Protein AF-A0A935Y9Y2-F1 (afdb_monomer_lite)

Radius of gyration: 14.35 Å; chains: 1; bounding box: 49×26×29 Å

Sequence (90 aa):
MRRLLLTLVILIVAFIWAPQVLESATSSCDALEQKTIAQEAGSNDLASSLVQNLSGGAVAEQAMKDRHPNLPAAVSCSLEYWKSTVGMKD

Structure (mmCIF, N/CA/C/O backbone):
data_AF-A0A935Y9Y2-F1
#
_entry.id   AF-A0A935Y9Y2-F1
#
loop_
_atom_site.group_PDB
_atom_site.id
_atom_site.type_symbol
_atom_site.label_atom_id
_atom_site.label_alt_id
_atom_site.label_comp_id
_atom_site.label_asym_id
_atom_site.label_entity_id
_atom_site.label_seq_id
_atom_site.pdbx_PDB_ins_code
_atom_site.Cartn_x
_atom_site.Cartn_y
_atom_site.Cartn_z
_atom_site.occupancy
_atom_site.B_iso_or_equiv
_atom_site.auth_seq_id
_atom_site.auth_comp_id
_atom_site.auth_asym_id
_atom_site.auth_atom_id
_atom_site.pdbx_PDB_model_num
ATOM 1 N N . MET A 1 1 ? -30.134 7.286 -14.195 1.00 66.25 1 MET A N 1
ATOM 2 C CA . MET A 1 1 ? -29.636 6.578 -12.990 1.00 66.25 1 MET A CA 1
ATOM 3 C C . MET A 1 1 ? -28.686 5.425 -13.324 1.00 66.25 1 MET A C 1
ATOM 5 O O . MET A 1 1 ? -27.549 5.484 -12.889 1.00 66.25 1 MET A O 1
ATOM 9 N N . ARG A 1 2 ? -29.063 4.440 -14.160 1.00 85.00 2 ARG A N 1
ATOM 10 C CA . ARG A 1 2 ? -28.185 3.296 -14.519 1.00 85.00 2 ARG A CA 1
ATOM 11 C C . ARG A 1 2 ? -26.837 3.684 -15.152 1.00 85.00 2 ARG A C 1
ATOM 13 O O . ARG A 1 2 ? -25.816 3.121 -14.788 1.00 85.00 2 ARG A O 1
ATOM 20 N N . ARG A 1 3 ? -26.823 4.671 -16.058 1.00 86.88 3 ARG A N 1
ATOM 21 C CA . ARG A 1 3 ? -25.576 5.189 -16.660 1.00 86.88 3 ARG A CA 1
ATOM 22 C C . ARG A 1 3 ? -24.678 5.885 -15.632 1.00 86.88 3 ARG A C 1
ATOM 24 O O . ARG A 1 3 ? -23.483 5.654 -15.649 1.00 86.88 3 ARG A O 1
ATOM 31 N N . LEU A 1 4 ? -25.282 6.646 -14.717 1.00 87.94 4 LEU A N 1
ATOM 32 C CA . LEU A 1 4 ? -24.601 7.359 -13.630 1.00 87.94 4 LEU A CA 1
ATOM 33 C C . LEU A 1 4 ? -23.921 6.391 -12.648 1.00 87.94 4 LEU A C 1
ATOM 35 O O . LEU A 1 4 ? -22.754 6.573 -12.318 1.00 87.94 4 LEU A O 1
ATOM 39 N N . LEU A 1 5 ? -24.627 5.325 -12.255 1.00 87.25 5 LEU A N 1
ATOM 40 C CA . LEU A 1 5 ? -24.080 4.238 -11.436 1.00 87.25 5 LEU A CA 1
ATOM 41 C C . LEU A 1 5 ? -22.895 3.541 -12.113 1.00 87.25 5 LEU A C 1
ATOM 43 O O . LEU A 1 5 ? -21.873 3.328 -11.473 1.00 87.25 5 LEU A O 1
ATOM 47 N N . LEU A 1 6 ? -23.000 3.235 -13.410 1.00 89.69 6 LEU A N 1
ATOM 48 C CA . LEU A 1 6 ? -21.902 2.616 -14.159 1.00 89.69 6 LEU A CA 1
ATOM 49 C C . LEU A 1 6 ? -20.669 3.524 -14.222 1.00 89.69 6 LEU A C 1
ATOM 51 O O . LEU A 1 6 ? -19.567 3.062 -13.946 1.00 89.69 6 LEU A O 1
ATOM 55 N N . THR A 1 7 ? -20.843 4.815 -14.519 1.00 90.00 7 THR A N 1
ATOM 56 C CA . THR A 1 7 ? -19.728 5.774 -14.496 1.00 90.00 7 THR A CA 1
ATOM 57 C C . THR A 1 7 ? -19.091 5.901 -13.115 1.00 90.00 7 THR A C 1
ATOM 59 O O . THR A 1 7 ? -17.870 5.947 -13.023 1.00 90.00 7 THR A O 1
ATOM 62 N N . LEU A 1 8 ? -19.886 5.902 -12.039 1.00 90.06 8 LEU A N 1
ATOM 63 C CA . LEU A 1 8 ? -19.369 5.975 -10.671 1.00 90.06 8 LEU A CA 1
ATOM 64 C C . LEU A 1 8 ? -18.500 4.755 -10.336 1.00 90.06 8 LEU A C 1
ATOM 66 O O . LEU A 1 8 ? -17.399 4.904 -9.818 1.00 90.06 8 LEU A O 1
ATOM 70 N N . VAL A 1 9 ? -18.970 3.552 -10.673 1.00 87.56 9 VAL A N 1
ATOM 71 C CA . VAL A 1 9 ? -18.222 2.310 -10.431 1.00 87.56 9 VAL A CA 1
ATOM 72 C C . VAL A 1 9 ? -16.904 2.305 -11.204 1.00 87.56 9 VAL A C 1
ATOM 74 O O . VAL A 1 9 ? -15.873 1.963 -10.634 1.00 87.56 9 VAL A O 1
ATOM 77 N N . ILE A 1 10 ? -16.907 2.745 -12.466 1.00 88.62 10 ILE A N 1
ATOM 78 C CA . ILE A 1 10 ? -15.684 2.842 -13.277 1.00 88.62 10 ILE A CA 1
ATOM 79 C C . ILE A 1 10 ? -14.677 3.803 -12.636 1.00 88.62 10 ILE A C 1
ATOM 81 O O . ILE A 1 10 ? -13.495 3.477 -12.564 1.00 88.62 10 ILE A O 1
ATOM 85 N N . LEU A 1 11 ? -15.132 4.953 -12.130 1.00 86.56 11 LEU A N 1
ATOM 86 C CA . LEU A 1 11 ? -14.256 5.914 -11.454 1.00 86.56 11 LEU A CA 1
ATOM 87 C C . LEU A 1 11 ? -13.652 5.343 -10.166 1.00 86.56 11 LEU A C 1
ATOM 89 O O . LEU A 1 11 ? -12.464 5.532 -9.928 1.00 86.56 11 LEU A O 1
ATOM 93 N N . ILE A 1 12 ? -14.431 4.610 -9.365 1.00 85.00 12 ILE A N 1
ATOM 94 C CA . ILE A 1 12 ? -13.930 3.970 -8.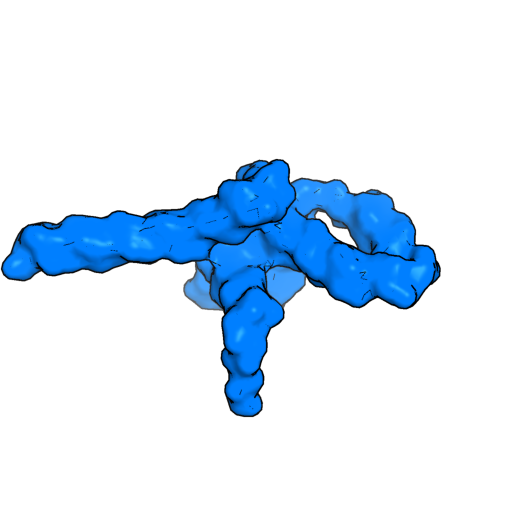137 1.00 85.00 12 ILE A CA 1
ATOM 95 C C . ILE A 1 12 ? -12.876 2.911 -8.471 1.00 85.00 12 ILE A C 1
ATOM 97 O O . ILE A 1 12 ? -11.823 2.867 -7.840 1.00 85.00 12 ILE A O 1
ATOM 101 N N . VAL A 1 13 ? -13.129 2.077 -9.483 1.00 84.81 13 VAL A N 1
ATOM 102 C CA . VAL A 1 13 ? -12.159 1.063 -9.915 1.00 84.81 13 VAL A CA 1
ATOM 103 C C . VAL A 1 13 ? -10.887 1.734 -10.423 1.00 84.81 13 VAL A C 1
ATOM 105 O O . VAL A 1 13 ? -9.804 1.370 -9.978 1.00 84.81 13 VAL A O 1
ATOM 108 N N . ALA A 1 14 ? -11.006 2.754 -11.278 1.00 83.81 14 ALA A N 1
ATOM 109 C CA . ALA A 1 14 ? -9.861 3.509 -11.776 1.00 83.81 14 ALA A CA 1
ATOM 110 C C . ALA A 1 14 ? -9.057 4.154 -10.638 1.00 83.81 14 ALA A C 1
ATOM 112 O O . ALA A 1 14 ? -7.833 4.126 -10.670 1.00 83.81 14 ALA A O 1
ATOM 113 N N . PHE A 1 15 ? -9.724 4.672 -9.605 1.00 83.31 15 PHE A N 1
ATOM 114 C CA . PHE A 1 15 ? -9.069 5.266 -8.442 1.00 83.31 15 PHE A CA 1
ATOM 115 C C . PHE A 1 15 ? -8.229 4.256 -7.646 1.00 83.31 15 PHE A C 1
ATOM 117 O O . PHE A 1 15 ? -7.130 4.592 -7.208 1.00 83.31 15 PHE A O 1
ATOM 124 N N . ILE A 1 16 ? -8.721 3.022 -7.487 1.00 82.50 16 ILE A N 1
ATOM 125 C CA . ILE A 1 16 ? -8.024 1.944 -6.763 1.00 82.50 16 ILE A CA 1
ATOM 126 C C . ILE A 1 16 ? -6.891 1.341 -7.607 1.00 82.50 16 ILE A C 1
ATOM 128 O O . ILE A 1 16 ? -5.855 0.955 -7.067 1.00 82.50 16 ILE A O 1
ATOM 132 N N . TRP A 1 17 ? -7.080 1.253 -8.926 1.00 82.38 17 TRP A N 1
ATOM 133 C CA . TRP A 1 17 ? -6.106 0.666 -9.852 1.00 82.38 17 TRP A CA 1
ATOM 134 C C . TRP A 1 17 ? -5.002 1.629 -10.290 1.00 82.38 17 TRP A C 1
ATOM 136 O O . TRP A 1 17 ? -3.894 1.191 -10.581 1.00 82.38 17 TRP A O 1
ATOM 146 N N . ALA A 1 18 ? -5.271 2.933 -10.323 1.00 81.69 18 ALA A N 1
ATOM 147 C CA . ALA A 1 18 ? -4.284 3.948 -10.677 1.00 81.69 18 ALA A CA 1
ATOM 148 C C . ALA A 1 18 ? -2.942 3.813 -9.927 1.00 81.69 18 ALA A C 1
ATOM 150 O O . ALA A 1 18 ? -1.922 3.777 -10.611 1.00 81.69 18 ALA A O 1
ATOM 151 N N . PRO A 1 19 ? -2.887 3.671 -8.585 1.00 78.81 19 PRO A N 1
ATOM 152 C CA . PRO A 1 19 ? -1.612 3.506 -7.879 1.00 78.81 19 PRO A CA 1
ATOM 153 C C . PRO A 1 19 ? -0.810 2.285 -8.349 1.00 78.81 19 PRO A C 1
ATOM 155 O O . PRO A 1 19 ? 0.407 2.365 -8.474 1.00 78.81 19 PRO A O 1
ATOM 158 N N . GLN A 1 20 ? -1.484 1.178 -8.678 1.00 81.94 20 GLN A N 1
ATOM 159 C CA . GLN A 1 20 ? -0.827 -0.041 -9.166 1.00 81.94 20 GLN A CA 1
ATOM 160 C C . GLN A 1 20 ? -0.158 0.191 -10.524 1.00 81.94 20 GLN A C 1
ATOM 162 O O . GLN A 1 20 ? 0.956 -0.265 -10.759 1.00 81.94 20 GLN A O 1
ATOM 167 N N . VAL A 1 21 ? -0.822 0.944 -11.406 1.00 81.56 21 VAL A N 1
ATOM 168 C CA . VAL A 1 21 ? -0.303 1.273 -12.740 1.00 81.56 21 VAL A CA 1
ATOM 169 C C . VAL A 1 21 ? 0.827 2.303 -12.669 1.00 81.56 21 VAL A C 1
ATOM 171 O O . VAL A 1 21 ? 1.780 2.200 -13.435 1.00 81.56 21 VAL A O 1
ATOM 174 N N . LEU A 1 22 ? 0.738 3.283 -11.765 1.00 81.19 22 LEU A N 1
ATOM 175 C CA . LEU A 1 22 ? 1.756 4.328 -11.619 1.00 81.19 22 LEU A CA 1
ATOM 176 C C . LEU A 1 22 ? 3.067 3.779 -11.045 1.00 81.19 22 LEU A C 1
ATOM 178 O O . LEU A 1 22 ? 4.133 4.118 -11.548 1.00 81.19 22 LEU A O 1
ATOM 182 N N . GLU A 1 23 ? 2.982 2.921 -10.030 1.00 80.00 23 GLU A N 1
ATOM 183 C CA . GLU A 1 23 ? 4.157 2.383 -9.329 1.00 80.00 23 GLU A CA 1
ATOM 184 C C . GLU A 1 23 ? 4.573 0.988 -9.836 1.00 80.00 23 GLU A C 1
ATOM 186 O O . GLU A 1 23 ? 5.483 0.379 -9.291 1.00 80.00 23 GLU A O 1
ATOM 191 N N . SER A 1 24 ? 3.925 0.447 -10.879 1.00 76.44 24 SER A N 1
ATOM 192 C CA . SER A 1 24 ? 4.153 -0.932 -11.367 1.00 76.44 24 SER A CA 1
ATOM 193 C C . SER A 1 24 ? 4.057 -1.995 -10.258 1.00 76.44 24 SER A C 1
ATOM 195 O O . SER A 1 24 ? 4.807 -2.972 -10.238 1.00 76.44 24 SER A O 1
ATOM 197 N N . ALA A 1 25 ? 3.134 -1.788 -9.323 1.00 79.44 25 ALA A N 1
ATOM 198 C CA . ALA A 1 25 ? 2.992 -2.586 -8.115 1.00 79.44 25 ALA A CA 1
ATOM 199 C C . ALA A 1 25 ? 1.916 -3.670 -8.264 1.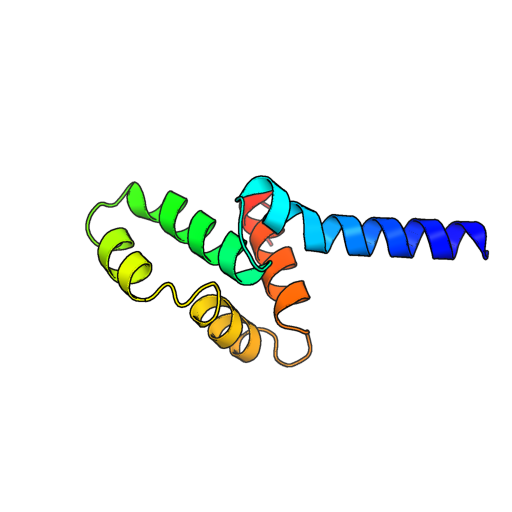00 79.44 25 ALA A C 1
ATOM 201 O O . ALA A 1 25 ? 0.958 -3.534 -9.027 1.00 79.44 25 ALA A O 1
ATOM 202 N N . THR A 1 26 ? 2.047 -4.744 -7.489 1.00 77.75 26 THR A N 1
ATOM 203 C CA . THR A 1 26 ? 1.120 -5.890 -7.520 1.00 77.75 26 THR A CA 1
ATOM 204 C C . THR A 1 26 ? -0.172 -5.651 -6.736 1.00 77.75 26 THR A C 1
ATOM 206 O O . THR A 1 26 ? -1.168 -6.346 -6.945 1.00 77.75 26 THR A O 1
ATOM 209 N N . SER A 1 27 ? -0.185 -4.653 -5.849 1.00 81.38 27 SER A N 1
ATOM 210 C CA . SER A 1 27 ? -1.353 -4.246 -5.068 1.00 81.38 27 SER A CA 1
ATOM 211 C C . SER A 1 27 ? -1.331 -2.745 -4.760 1.00 81.38 27 SER A C 1
ATOM 213 O O . SER A 1 27 ? -0.299 -2.082 -4.854 1.00 81.38 27 SER A O 1
ATOM 215 N N . SER A 1 28 ? -2.476 -2.173 -4.372 1.00 83.12 28 SER A N 1
ATOM 216 C CA . SER A 1 28 ? -2.542 -0.752 -3.992 1.00 83.12 28 SER A CA 1
ATOM 217 C C . SER A 1 28 ? -1.720 -0.435 -2.733 1.00 83.12 28 SER A C 1
ATOM 219 O O . SER A 1 28 ? -1.289 0.700 -2.560 1.00 83.12 28 SER A O 1
ATOM 221 N N . CYS A 1 29 ? -1.503 -1.423 -1.858 1.00 84.69 29 CYS A N 1
ATOM 222 C CA . CYS A 1 29 ? -0.649 -1.286 -0.676 1.00 84.69 29 CYS A CA 1
ATOM 223 C C . CYS A 1 29 ? 0.835 -1.374 -1.029 1.00 84.69 29 CYS A C 1
ATOM 225 O O . CYS A 1 29 ? 1.618 -0.591 -0.511 1.00 84.69 29 CYS A O 1
AT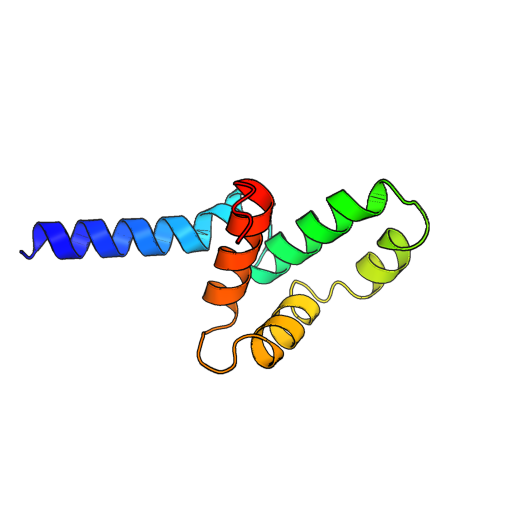OM 227 N N . ASP A 1 30 ? 1.198 -2.245 -1.969 1.00 85.69 30 ASP A N 1
ATOM 228 C CA . ASP A 1 30 ? 2.552 -2.338 -2.527 1.00 85.69 30 ASP A CA 1
ATOM 229 C C . ASP A 1 30 ? 2.971 -1.004 -3.176 1.00 85.69 30 ASP A C 1
ATOM 231 O O . ASP A 1 30 ? 4.028 -0.458 -2.873 1.00 85.69 30 ASP A O 1
ATOM 235 N N . ALA A 1 31 ? 2.074 -0.381 -3.953 1.00 85.62 31 ALA A N 1
ATOM 236 C CA . ALA A 1 31 ? 2.297 0.954 -4.518 1.00 85.62 31 ALA A CA 1
ATOM 237 C C . ALA A 1 31 ? 2.532 2.033 -3.441 1.00 85.62 31 ALA A C 1
ATOM 239 O O . ALA A 1 31 ? 3.379 2.914 -3.597 1.00 85.62 31 ALA A O 1
ATOM 240 N N . LEU A 1 32 ? 1.781 1.980 -2.335 1.00 84.62 32 LEU A N 1
ATOM 241 C CA . LEU A 1 32 ? 1.945 2.916 -1.222 1.00 84.62 32 LEU A CA 1
ATOM 242 C C . LEU A 1 32 ? 3.285 2.723 -0.504 1.00 84.62 32 LEU A C 1
ATOM 244 O O . LEU A 1 32 ? 3.940 3.712 -0.169 1.00 84.62 32 LEU A O 1
ATOM 248 N N . GLU A 1 33 ? 3.700 1.477 -0.273 1.00 83.81 33 GLU A N 1
ATOM 249 C CA . GLU A 1 33 ? 4.999 1.182 0.336 1.00 83.81 33 GLU A CA 1
ATOM 250 C C . GLU A 1 33 ? 6.143 1.686 -0.543 1.00 83.81 33 GLU A C 1
ATOM 252 O O . GLU A 1 33 ? 7.004 2.419 -0.055 1.00 83.81 33 GLU A O 1
ATOM 257 N N . GLN A 1 34 ? 6.118 1.374 -1.843 1.00 82.81 34 GLN A N 1
ATOM 258 C CA . GLN A 1 34 ? 7.139 1.826 -2.790 1.00 82.81 34 GLN A CA 1
ATOM 259 C C . GLN A 1 34 ? 7.254 3.349 -2.817 1.00 82.81 34 GLN A C 1
ATOM 261 O O . GLN A 1 34 ? 8.357 3.889 -2.745 1.00 82.81 34 GLN A O 1
ATOM 266 N N . LYS A 1 35 ? 6.121 4.055 -2.824 1.00 82.06 35 LYS A N 1
ATOM 267 C CA . LYS A 1 35 ? 6.100 5.517 -2.768 1.00 82.06 35 LYS A CA 1
ATOM 268 C C . LYS A 1 35 ? 6.656 6.077 -1.461 1.00 82.06 35 LYS A C 1
ATOM 270 O O . LYS A 1 35 ? 7.414 7.045 -1.484 1.00 82.06 35 LYS A O 1
ATOM 275 N N . THR A 1 36 ? 6.274 5.490 -0.330 1.00 79.19 36 THR A N 1
ATOM 276 C CA . THR A 1 36 ? 6.746 5.920 0.997 1.00 79.19 36 THR A CA 1
ATOM 277 C C . THR A 1 36 ? 8.258 5.753 1.094 1.00 79.19 36 THR A C 1
ATOM 279 O O . THR A 1 36 ? 8.967 6.662 1.513 1.00 79.19 36 THR A O 1
ATOM 282 N N . ILE A 1 37 ? 8.773 4.634 0.595 1.00 77.88 37 ILE A N 1
ATOM 283 C CA . ILE A 1 37 ? 10.208 4.380 0.520 1.00 77.88 37 ILE A CA 1
ATOM 284 C C . ILE A 1 37 ? 10.882 5.321 -0.464 1.00 77.88 37 ILE A C 1
ATOM 286 O O . ILE A 1 37 ? 11.946 5.821 -0.149 1.00 77.88 37 ILE A O 1
ATOM 290 N N . ALA A 1 38 ? 10.302 5.606 -1.628 1.00 77.38 38 ALA A N 1
ATOM 291 C CA . ALA A 1 38 ? 10.879 6.567 -2.566 1.00 77.38 38 ALA A CA 1
ATOM 292 C C . ALA A 1 38 ? 10.988 7.974 -1.949 1.00 77.38 38 ALA A C 1
ATOM 294 O O . ALA A 1 38 ? 11.951 8.691 -2.221 1.00 77.38 38 ALA A O 1
ATOM 295 N N . GLN A 1 39 ? 10.042 8.356 -1.084 1.00 75.19 39 GLN A N 1
ATOM 296 C CA . GLN A 1 39 ? 10.124 9.590 -0.299 1.00 75.19 39 GLN A CA 1
ATOM 297 C C . GLN A 1 39 ? 11.211 9.521 0.782 1.00 75.19 39 GLN A C 1
ATOM 299 O O . GLN A 1 39 ? 11.948 10.490 0.964 1.00 75.19 39 GLN A O 1
ATOM 304 N N . GLU A 1 40 ? 11.351 8.388 1.469 1.00 72.44 40 GLU A N 1
ATOM 305 C CA . GLU A 1 40 ? 12.339 8.219 2.540 1.00 72.44 40 GLU A CA 1
ATOM 306 C C . GLU A 1 40 ? 13.738 7.818 2.062 1.00 72.44 40 GLU A C 1
ATOM 308 O O . GLU A 1 40 ? 14.700 8.028 2.786 1.00 72.44 40 GLU A O 1
ATOM 313 N N . ALA A 1 41 ? 13.902 7.324 0.835 1.00 67.25 41 ALA A N 1
ATOM 314 C CA . ALA A 1 41 ? 15.186 6.979 0.219 1.00 67.25 41 ALA A CA 1
ATOM 315 C C . ALA A 1 41 ? 16.036 8.212 -0.083 1.00 67.25 41 ALA A C 1
ATOM 317 O O . ALA A 1 41 ? 17.246 8.098 -0.247 1.00 67.25 41 ALA A O 1
ATOM 318 N N . GLY A 1 42 ? 15.440 9.409 -0.056 1.00 63.75 42 GLY A N 1
ATOM 319 C CA . GLY A 1 42 ? 16.200 10.652 0.084 1.00 63.75 42 GLY A CA 1
ATOM 320 C C . GLY A 1 42 ? 16.992 10.738 1.403 1.00 63.75 42 GLY A C 1
ATOM 321 O O . GLY A 1 42 ? 17.887 11.570 1.525 1.00 63.75 42 GLY A O 1
ATOM 322 N N . SER A 1 43 ? 16.691 9.871 2.376 1.00 62.19 43 SER A N 1
ATOM 323 C CA . SER A 1 43 ? 17.353 9.685 3.668 1.00 62.19 43 SER A CA 1
ATOM 324 C C . SER A 1 43 ? 17.910 8.248 3.746 1.00 62.19 43 SER A C 1
ATOM 326 O O . SER A 1 43 ? 17.241 7.310 4.173 1.00 62.19 43 SER A O 1
ATOM 328 N N . ASN A 1 44 ? 19.141 8.068 3.259 1.00 59.88 44 ASN A N 1
ATOM 329 C CA . ASN A 1 44 ? 19.746 6.788 2.843 1.00 59.88 44 ASN A CA 1
ATOM 330 C C . ASN A 1 44 ? 19.668 5.576 3.807 1.00 59.88 44 ASN A C 1
ATOM 332 O O . ASN A 1 44 ? 19.827 4.458 3.327 1.00 59.88 44 ASN A O 1
ATOM 336 N N . ASP A 1 45 ? 19.429 5.739 5.114 1.00 66.88 45 ASP A N 1
ATOM 337 C CA . ASP A 1 45 ? 19.469 4.624 6.083 1.00 66.88 45 ASP A CA 1
ATOM 338 C C . ASP A 1 45 ? 18.104 3.967 6.369 1.00 66.88 45 ASP A C 1
ATOM 340 O O . ASP A 1 45 ? 18.033 2.761 6.644 1.00 66.88 45 ASP A O 1
ATOM 344 N N . LEU A 1 46 ? 16.996 4.720 6.303 1.00 67.88 46 LEU A N 1
ATOM 345 C CA . LEU A 1 46 ? 15.672 4.164 6.624 1.00 67.88 46 LEU A CA 1
ATOM 346 C C . LEU A 1 46 ? 15.137 3.317 5.470 1.00 67.88 46 LEU A C 1
ATOM 348 O O . LEU A 1 46 ? 14.675 2.193 5.676 1.00 67.88 46 LEU A O 1
ATOM 352 N N . ALA A 1 47 ? 15.280 3.811 4.241 1.00 66.44 47 ALA A N 1
ATOM 353 C CA . ALA A 1 47 ? 14.747 3.154 3.055 1.00 66.44 47 ALA A CA 1
ATOM 354 C C . ALA A 1 47 ? 15.278 1.728 2.868 1.00 66.44 47 ALA A C 1
ATOM 356 O O . ALA A 1 47 ? 14.499 0.831 2.569 1.00 66.44 47 ALA A O 1
ATOM 357 N N . SER A 1 48 ? 16.564 1.471 3.117 1.00 63.81 48 SER A N 1
ATOM 358 C CA . SER A 1 48 ? 17.137 0.121 3.025 1.00 63.81 48 SER A CA 1
ATOM 359 C C . SER A 1 48 ? 16.530 -0.874 4.018 1.00 63.81 48 SER A C 1
ATOM 361 O O . SER A 1 48 ? 16.446 -2.064 3.714 1.00 63.81 48 SER A O 1
ATOM 363 N N . SER A 1 49 ? 16.081 -0.398 5.182 1.00 67.44 49 SER A N 1
ATOM 364 C CA . SER A 1 49 ? 15.438 -1.227 6.209 1.00 67.44 49 SER A CA 1
ATOM 365 C C . SER A 1 49 ? 13.961 -1.478 5.894 1.00 67.44 49 SER A C 1
ATOM 367 O O . SER A 1 49 ? 13.461 -2.581 6.123 1.00 67.44 49 SER A O 1
ATOM 369 N N . LEU A 1 50 ? 13.272 -0.485 5.318 1.00 69.56 50 LEU A N 1
ATOM 370 C CA . LEU A 1 50 ? 11.902 -0.649 4.829 1.00 69.56 50 LEU A CA 1
ATOM 371 C C . LEU A 1 50 ? 11.845 -1.563 3.598 1.00 69.56 50 LEU A C 1
ATOM 373 O O . LEU A 1 50 ? 10.981 -2.432 3.543 1.00 69.56 50 LEU A O 1
ATOM 377 N N . VAL A 1 51 ? 12.798 -1.443 2.663 1.00 67.38 51 VAL A N 1
ATOM 378 C CA . VAL A 1 51 ? 12.884 -2.295 1.461 1.00 67.38 51 VAL A CA 1
ATOM 379 C C . VAL A 1 51 ? 13.036 -3.771 1.820 1.00 67.38 51 VAL A C 1
ATOM 381 O O . VAL A 1 51 ? 12.415 -4.622 1.195 1.00 67.38 51 VAL A O 1
ATOM 384 N N . GLN A 1 52 ? 13.813 -4.095 2.855 1.00 65.12 52 GLN A N 1
ATOM 385 C CA . GLN A 1 52 ? 13.970 -5.481 3.314 1.00 65.12 52 GLN A CA 1
ATOM 386 C C . GLN A 1 52 ? 12.694 -6.062 3.943 1.00 65.12 52 GLN A C 1
ATOM 388 O O . GLN A 1 52 ? 12.546 -7.280 3.993 1.00 65.12 52 GLN A O 1
ATOM 393 N N . ASN A 1 53 ? 11.773 -5.207 4.398 1.00 64.75 53 ASN A N 1
ATOM 394 C CA . ASN A 1 53 ? 10.468 -5.598 4.933 1.00 64.75 53 ASN A CA 1
ATOM 395 C C . ASN A 1 53 ? 9.323 -5.468 3.914 1.00 64.75 53 ASN A C 1
ATOM 397 O O . ASN A 1 53 ? 8.176 -5.737 4.271 1.00 64.75 53 ASN A O 1
ATOM 401 N N . LEU A 1 54 ? 9.606 -5.099 2.657 1.00 66.62 54 LEU A N 1
ATOM 402 C CA . LEU A 1 54 ? 8.619 -5.052 1.576 1.00 66.62 54 LEU A CA 1
ATOM 403 C C . LEU A 1 54 ? 8.135 -6.462 1.235 1.00 66.62 54 LEU A C 1
ATOM 405 O O . LEU A 1 54 ? 8.609 -7.113 0.306 1.00 66.62 54 LEU A O 1
ATOM 409 N N . SER A 1 55 ? 7.144 -6.943 1.972 1.00 70.44 55 SER A N 1
ATOM 410 C CA . SER A 1 55 ? 6.430 -8.173 1.643 1.00 70.44 55 SER A CA 1
ATOM 411 C C . SER A 1 55 ? 5.287 -7.882 0.654 1.00 70.44 55 SER A C 1
ATOM 413 O O . SER A 1 55 ? 4.162 -8.343 0.850 1.00 70.44 55 SER A O 1
ATOM 415 N N . GLY A 1 56 ? 5.563 -7.085 -0.388 1.00 72.75 56 GLY A N 1
ATOM 416 C CA . GLY A 1 56 ? 4.626 -6.763 -1.473 1.00 72.75 56 GLY A CA 1
ATOM 417 C C . GLY A 1 56 ? 3.341 -6.062 -1.021 1.00 72.75 56 GLY A C 1
ATOM 418 O O . GLY A 1 56 ? 2.254 -6.425 -1.475 1.00 72.75 56 GLY A O 1
ATOM 419 N N . GLY A 1 57 ? 3.431 -5.093 -0.105 1.00 77.88 57 GLY A N 1
ATOM 420 C CA . GLY A 1 57 ? 2.269 -4.372 0.419 1.00 77.88 57 GLY A CA 1
ATOM 421 C C . GLY A 1 57 ? 1.733 -4.877 1.757 1.00 77.88 57 GLY A C 1
ATOM 422 O O . GLY A 1 57 ? 0.789 -4.281 2.273 1.00 77.88 57 GLY A O 1
ATOM 423 N N . ALA A 1 58 ? 2.282 -5.955 2.329 1.00 82.44 58 ALA A N 1
ATOM 424 C CA . ALA A 1 58 ? 1.764 -6.530 3.573 1.00 82.44 58 ALA A CA 1
ATOM 425 C C . ALA A 1 58 ? 1.966 -5.619 4.800 1.00 82.44 58 ALA A C 1
ATOM 427 O O . ALA A 1 58 ? 1.146 -5.646 5.719 1.00 82.44 58 ALA A O 1
ATOM 428 N N . VAL A 1 59 ? 3.020 -4.794 4.825 1.00 82.69 59 VAL A N 1
ATOM 429 C CA . VAL A 1 59 ? 3.293 -3.869 5.937 1.00 82.69 59 VAL A CA 1
ATOM 430 C C . VAL A 1 59 ? 2.303 -2.709 5.899 1.00 82.69 59 VAL A C 1
ATOM 432 O O 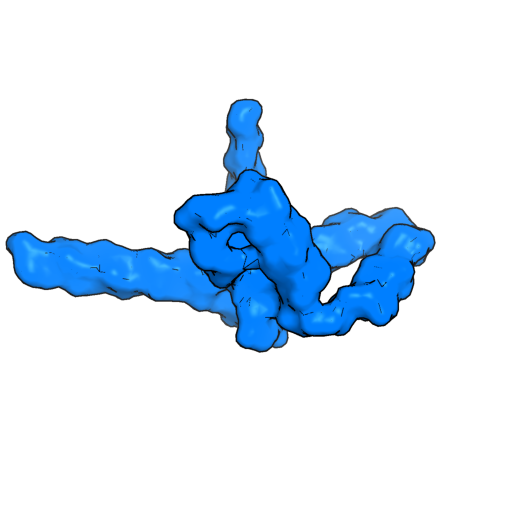. VAL A 1 59 ? 1.676 -2.400 6.912 1.00 82.69 59 VAL A O 1
ATOM 435 N N . ALA A 1 60 ? 2.093 -2.109 4.727 1.00 84.19 60 ALA A N 1
ATOM 436 C CA . ALA A 1 60 ? 1.068 -1.100 4.511 1.00 84.19 60 ALA A CA 1
ATOM 437 C C . ALA A 1 60 ? -0.329 -1.680 4.730 1.00 84.19 60 ALA A C 1
ATOM 439 O O . ALA A 1 60 ? -1.162 -1.021 5.336 1.00 84.19 60 ALA A O 1
ATOM 440 N N . GLU A 1 61 ? -0.601 -2.916 4.316 1.00 86.00 61 GLU A N 1
ATOM 441 C CA . GLU A 1 61 ? -1.880 -3.569 4.592 1.00 86.00 61 GLU A CA 1
ATOM 442 C C . GLU A 1 61 ? -2.131 -3.709 6.098 1.00 86.00 61 GLU A C 1
ATOM 444 O O . GLU A 1 61 ? -3.214 -3.354 6.568 1.00 86.00 61 GLU A O 1
ATOM 449 N N . GLN A 1 62 ? -1.146 -4.187 6.862 1.00 84.00 62 GLN A N 1
ATOM 450 C CA . GLN A 1 62 ? -1.252 -4.313 8.315 1.00 84.00 62 GLN A CA 1
ATOM 451 C C . GLN A 1 62 ? -1.450 -2.935 8.969 1.00 84.00 62 GLN A C 1
ATOM 453 O O . GLN A 1 62 ? -2.398 -2.738 9.727 1.00 84.00 62 GLN A O 1
ATOM 458 N N . ALA A 1 63 ? -0.622 -1.952 8.602 1.00 85.06 63 ALA A N 1
ATOM 459 C CA . ALA A 1 63 ? -0.701 -0.592 9.128 1.00 85.06 63 ALA A CA 1
ATOM 460 C C . ALA A 1 63 ? -2.041 0.086 8.798 1.00 85.06 63 ALA A C 1
ATOM 462 O O . ALA A 1 63 ? -2.607 0.804 9.624 1.00 85.06 63 ALA A O 1
ATOM 463 N N . MET A 1 64 ? -2.577 -0.153 7.601 1.00 86.38 64 MET A N 1
ATOM 464 C CA . MET A 1 64 ? -3.866 0.389 7.188 1.00 86.38 64 MET A CA 1
ATOM 465 C C . MET A 1 64 ? -5.043 -0.334 7.831 1.00 86.38 64 MET A C 1
ATOM 467 O O . MET A 1 64 ? -6.047 0.317 8.102 1.00 86.38 64 MET A O 1
ATOM 471 N N . LYS A 1 65 ? -4.938 -1.634 8.132 1.00 85.25 65 LYS A N 1
ATOM 472 C CA . LYS A 1 65 ? -5.947 -2.338 8.940 1.00 85.25 65 LYS A CA 1
ATOM 473 C C . LYS A 1 65 ? -6.027 -1.766 10.351 1.00 85.25 65 LYS A C 1
ATOM 475 O O . LYS A 1 65 ? -7.132 -1.558 10.848 1.00 85.25 65 LYS A O 1
ATOM 480 N N . ASP A 1 66 ? -4.885 -1.448 10.953 1.00 85.44 66 ASP A N 1
ATOM 481 C CA . ASP A 1 66 ? -4.838 -0.840 12.285 1.00 85.44 66 ASP A CA 1
ATOM 482 C C . ASP A 1 66 ? -5.385 0.599 12.274 1.00 85.44 66 ASP A C 1
ATOM 484 O O . ASP A 1 66 ? -6.114 1.005 13.181 1.00 85.44 66 ASP A O 1
ATOM 488 N N . ARG A 1 67 ? -5.081 1.376 11.224 1.00 83.69 67 ARG A N 1
ATOM 489 C CA . ARG A 1 67 ? -5.501 2.784 11.095 1.00 83.69 67 ARG A CA 1
ATOM 490 C C . ARG A 1 67 ? -6.942 2.954 10.605 1.00 83.69 67 ARG A C 1
ATOM 492 O O . ARG A 1 67 ? -7.623 3.905 10.990 1.00 83.69 67 ARG A O 1
ATOM 499 N N . HIS A 1 68 ? -7.413 2.037 9.767 1.00 84.75 68 HIS A N 1
ATOM 500 C CA . HIS A 1 68 ? -8.729 2.057 9.135 1.00 84.75 68 HIS A CA 1
ATOM 501 C C . HIS A 1 68 ? -9.426 0.688 9.237 1.00 84.75 68 HIS A C 1
ATOM 503 O O . HIS A 1 68 ? -9.680 0.046 8.217 1.00 84.75 68 HIS A O 1
ATOM 509 N N . PRO A 1 69 ? -9.849 0.262 10.442 1.00 82.31 69 PRO A N 1
ATOM 510 C CA . PRO A 1 69 ? -10.445 -1.063 10.653 1.00 82.31 69 PRO A CA 1
ATOM 511 C C . PRO A 1 69 ? -11.775 -1.277 9.911 1.00 82.31 69 PRO A C 1
ATOM 513 O O . PRO A 1 69 ? -12.203 -2.410 9.709 1.00 82.31 69 PRO A O 1
ATOM 516 N N . ASN A 1 70 ? -12.437 -0.195 9.491 1.00 87.62 70 ASN A N 1
ATOM 517 C CA . ASN A 1 70 ? -13.712 -0.239 8.770 1.00 87.62 70 ASN A CA 1
ATOM 518 C C . ASN A 1 70 ? -13.558 -0.246 7.239 1.00 87.62 70 ASN A C 1
ATOM 520 O O . ASN A 1 70 ? -14.566 -0.284 6.532 1.00 87.62 70 ASN A O 1
ATOM 524 N N . LEU A 1 71 ? -12.332 -0.154 6.711 1.00 83.50 71 LEU A N 1
ATOM 525 C CA . LEU A 1 71 ? -12.073 -0.074 5.273 1.00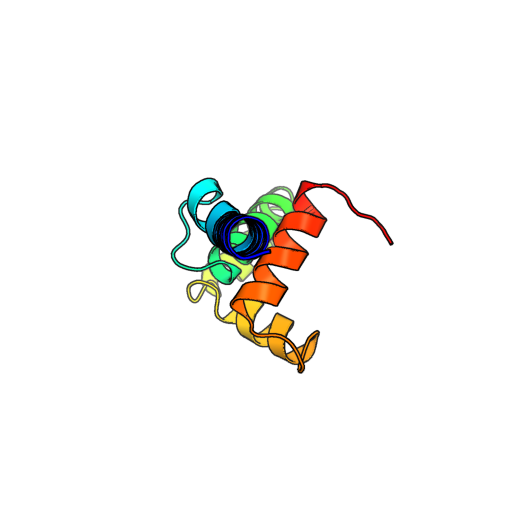 83.50 71 LEU A CA 1
ATOM 526 C C . LEU A 1 71 ? -11.236 -1.272 4.800 1.00 83.50 71 LEU A C 1
ATOM 528 O O . LEU A 1 71 ? -10.324 -1.705 5.501 1.00 83.50 71 LEU A O 1
ATOM 532 N N . PRO A 1 72 ? -11.499 -1.804 3.592 1.00 84.94 72 PRO A N 1
ATOM 533 C CA . PRO A 1 72 ? -10.621 -2.795 2.987 1.00 84.94 72 PRO A CA 1
ATOM 534 C C . PRO A 1 72 ? -9.236 -2.197 2.736 1.00 84.94 72 PRO A C 1
ATOM 536 O O . PRO A 1 72 ? -9.137 -1.079 2.225 1.00 84.94 72 PRO A O 1
ATOM 539 N N . ALA A 1 73 ? -8.187 -2.982 2.987 1.00 84.31 73 ALA A N 1
ATOM 540 C CA . ALA A 1 73 ? -6.796 -2.551 2.846 1.00 84.31 73 ALA A CA 1
ATOM 541 C C . ALA A 1 73 ? -6.497 -1.901 1.484 1.00 84.31 73 ALA A C 1
ATOM 543 O O . ALA A 1 73 ? -5.886 -0.839 1.420 1.00 84.31 73 ALA A O 1
ATOM 544 N N . ALA A 1 74 ? -7.010 -2.471 0.388 1.00 81.38 74 ALA A N 1
ATOM 545 C CA . ALA A 1 74 ? -6.832 -1.910 -0.951 1.00 81.38 74 ALA A CA 1
ATOM 546 C C . ALA A 1 74 ? -7.376 -0.474 -1.082 1.00 81.38 74 ALA A C 1
ATOM 548 O O . ALA A 1 74 ? -6.771 0.360 -1.756 1.00 81.38 74 ALA A O 1
ATOM 549 N N . VAL A 1 75 ? -8.497 -0.166 -0.422 1.00 85.94 75 VAL A N 1
ATOM 550 C CA . VAL A 1 75 ? -9.122 1.163 -0.459 1.00 85.94 75 VAL A CA 1
ATOM 551 C C . VAL A 1 75 ? -8.342 2.140 0.411 1.00 85.94 75 VAL A C 1
ATOM 553 O O . VAL A 1 75 ? -8.004 3.220 -0.061 1.00 85.94 75 VAL A O 1
ATOM 556 N N . SER A 1 76 ? -8.010 1.763 1.646 1.00 88.12 76 SER A N 1
ATOM 557 C CA . SER A 1 76 ? -7.232 2.609 2.561 1.00 88.12 76 SER A CA 1
ATOM 558 C C . SER A 1 76 ? -5.830 2.904 2.025 1.00 88.12 76 SER A C 1
ATOM 560 O O . SER A 1 76 ? -5.398 4.051 2.056 1.00 88.12 76 SER A O 1
ATOM 562 N N . CYS A 1 77 ? -5.158 1.912 1.437 1.00 87.00 77 CYS A N 1
ATOM 563 C CA . CYS A 1 77 ? -3.858 2.111 0.803 1.00 87.00 77 CYS A CA 1
ATOM 564 C C . CYS A 1 77 ? -3.949 3.037 -0.416 1.00 87.00 77 CYS A C 1
ATOM 566 O O . CYS A 1 77 ? -3.119 3.927 -0.576 1.00 87.00 77 CYS A O 1
ATOM 568 N N . SER A 1 78 ? -4.986 2.882 -1.250 1.00 85.69 78 SER A N 1
ATOM 569 C CA . SER A 1 78 ? -5.210 3.790 -2.384 1.00 85.69 78 SER A CA 1
ATOM 570 C C . SER A 1 78 ? -5.494 5.218 -1.909 1.00 85.69 78 SER A C 1
ATOM 572 O O . SER A 1 78 ? -4.970 6.170 -2.478 1.00 85.69 78 SER A O 1
ATOM 574 N N . LEU A 1 79 ? -6.301 5.384 -0.857 1.00 87.00 79 LEU A N 1
ATOM 575 C CA . LEU A 1 79 ? -6.612 6.694 -0.282 1.00 87.00 79 LEU A CA 1
ATOM 576 C C . LEU A 1 79 ? -5.357 7.400 0.233 1.00 87.00 79 LEU A C 1
ATOM 578 O O . LEU A 1 79 ? -5.128 8.551 -0.126 1.00 87.00 79 LEU A O 1
ATOM 582 N N . GLU A 1 80 ? -4.528 6.714 1.017 1.00 86.19 80 GLU A N 1
ATOM 583 C CA . GLU A 1 80 ? -3.275 7.278 1.530 1.00 86.19 80 GLU A CA 1
ATOM 584 C C . GLU A 1 80 ? -2.259 7.540 0.407 1.00 86.19 80 GLU A C 1
ATOM 586 O O . GLU A 1 80 ? -1.570 8.563 0.415 1.00 86.19 80 GLU A O 1
ATOM 591 N N . TYR A 1 81 ? -2.232 6.702 -0.636 1.00 86.69 81 TYR A N 1
ATOM 592 C CA . TYR A 1 81 ? -1.417 6.957 -1.827 1.00 86.69 81 TYR A CA 1
ATOM 593 C C . TYR A 1 81 ? -1.816 8.270 -2.498 1.00 86.69 81 TYR A C 1
ATOM 595 O O . TYR A 1 81 ? -0.970 9.120 -2.796 1.00 86.69 81 TYR A O 1
ATOM 603 N N . TRP A 1 82 ? -3.115 8.472 -2.713 1.00 85.75 82 TRP A N 1
ATOM 604 C CA . TRP A 1 82 ? -3.627 9.706 -3.292 1.00 85.75 82 TRP A CA 1
ATOM 605 C C . TRP A 1 82 ? -3.437 10.895 -2.354 1.00 85.75 82 TRP A C 1
ATOM 607 O O . TRP A 1 82 ? -3.087 11.971 -2.826 1.00 85.75 82 TRP A O 1
ATOM 617 N N . LYS A 1 83 ? -3.550 10.707 -1.038 1.00 84.44 83 LYS A N 1
ATOM 618 C CA . LYS A 1 83 ? -3.248 11.747 -0.050 1.00 84.44 83 LYS A CA 1
ATOM 619 C C . LYS A 1 83 ? -1.801 12.233 -0.171 1.00 84.44 83 LYS A C 1
ATOM 621 O O . LYS A 1 83 ? -1.570 13.437 -0.280 1.00 84.44 83 LYS A O 1
ATOM 626 N N . SER A 1 84 ? -0.850 11.302 -0.262 1.00 80.25 84 SER A N 1
ATOM 627 C CA . SER A 1 84 ? 0.571 11.601 -0.484 1.00 80.25 84 SER A CA 1
ATOM 628 C C . SER A 1 84 ? 0.838 12.210 -1.871 1.00 80.25 84 SER A C 1
ATOM 630 O O . SER A 1 84 ? 1.701 13.070 -2.021 1.00 80.25 84 SER A O 1
ATOM 632 N N . THR A 1 85 ? 0.075 11.820 -2.897 1.00 80.00 85 THR A N 1
ATOM 633 C CA . THR A 1 85 ? 0.234 12.332 -4.274 1.00 80.00 85 THR A CA 1
ATOM 634 C C . THR A 1 85 ? -0.320 13.740 -4.470 1.00 80.00 85 THR A C 1
ATOM 636 O O . THR A 1 85 ? 0.326 14.580 -5.085 1.00 80.00 85 THR A O 1
ATOM 639 N N . VAL A 1 86 ? -1.538 13.986 -3.992 1.00 78.12 86 VAL A N 1
ATOM 640 C CA . VAL A 1 86 ? -2.296 15.220 -4.251 1.00 78.12 86 VAL A CA 1
ATOM 641 C C . VAL A 1 86 ? -1.993 16.281 -3.188 1.00 78.12 86 VAL A C 1
ATOM 643 O O . VAL A 1 86 ? -2.382 17.435 -3.336 1.00 78.12 86 VAL A O 1
ATOM 646 N N . GLY A 1 87 ? -1.279 15.916 -2.116 1.00 66.12 87 GLY A N 1
ATOM 647 C CA . GLY A 1 87 ? -0.940 16.838 -1.035 1.00 66.12 87 GLY A CA 1
ATOM 648 C C . GLY A 1 87 ? -2.169 17.306 -0.258 1.00 66.12 87 GLY A C 1
ATOM 649 O O . GLY A 1 87 ? -2.167 18.415 0.274 1.00 66.12 87 GLY A O 1
ATOM 650 N N . MET A 1 88 ? -3.224 16.485 -0.205 1.00 56.75 88 MET A N 1
ATOM 651 C CA . MET A 1 88 ? -4.404 16.763 0.612 1.00 56.75 88 MET A CA 1
ATOM 652 C C . MET A 1 88 ? -4.010 16.705 2.090 1.00 56.75 88 MET A C 1
ATOM 654 O O . MET A 1 88 ? -3.915 15.637 2.696 1.00 56.75 88 MET A O 1
ATOM 658 N N . LYS A 1 89 ? -3.717 17.883 2.635 1.00 45.00 89 LYS A N 1
ATOM 659 C CA . LYS A 1 89 ? -3.439 18.127 4.045 1.00 45.00 89 LYS A CA 1
ATOM 660 C C . LYS A 1 89 ? -4.775 18.439 4.715 1.00 45.00 89 LYS A C 1
ATOM 662 O O . LYS A 1 89 ? -5.481 19.326 4.238 1.00 45.00 89 LYS A O 1
ATOM 667 N N . AS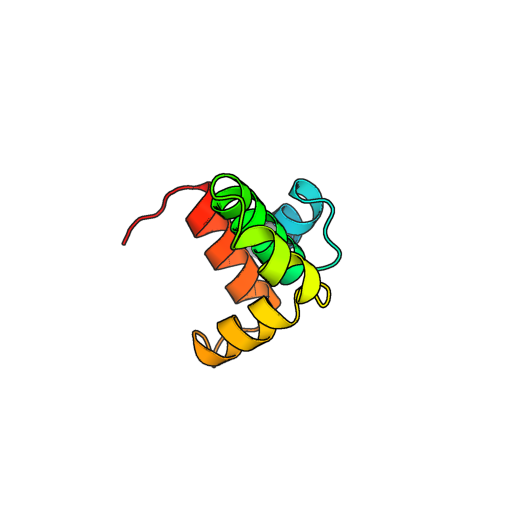P A 1 90 ? -5.120 17.659 5.735 1.00 52.75 90 ASP A N 1
ATOM 668 C CA . ASP A 1 90 ? -6.275 17.935 6.597 1.00 52.75 90 ASP A CA 1
ATOM 669 C C . ASP A 1 90 ? -6.080 19.272 7.336 1.00 52.75 90 ASP A C 1
ATOM 671 O O . ASP A 1 90 ? -4.917 19.566 7.719 1.00 52.75 90 ASP A O 1
#

Foldseek 3Di:
DVVVVVVVVVVLVCLLCVLCVVQVAPALLLSLLSVVLVVCVVVVPVSVVSVVVPPRRVVQLVVQCVVPVPDHSSNSSSVVSVCVVVVPDD

pLDDT: mean 79.02, std 9.23, range [45.0, 90.06]

Secondary structure (DSSP, 8-state):
-HHHHHHHHHHHHHHHHHHHHHTT-SSHHHHHHHHHHHHHTTSTTHHHHHHHT-STTHHHHHHHHHH-TTS-HHHHHHHHHHHHHHT---